Protein AF-A0A2X0U140-F1 (afdb_monomer_lite)

Secondary structure (DSSP, 8-state):
-----PPEEEEEEEEESSSPPSBTTB-S-EEEEEES-HHHHHHHHHHHHHHHT---TT-EEEEEEEEEPPPPPPP--S---THHHHHHHHHHHHHHH---PPPP-

Radius of gyration: 27.46 Å; chains: 1; bounding box: 58×46×63 Å

Organism: NCBI:txid1660

Sequence (105 aa):
MNHDSQPERLQYWAVTFDGRPPGAGGQLNTAGWPSDDRDYAIAQAVDKAMRHGIDMSRMRVFQRLEITVKSEWVEDDTTIDDQELIDDIIKDIRNIDGYTFPDKP

Foldseek 3Di:
DPPPPAWDKDKAKWKAQQLDDDDDVDPDRTAPPGDPDQVSSVVRNVVVCVVPVRDNPNIDMDMDIDTHDDDDDDDDPPDPPCVVVVVVVVVVVCVPPVDDPDDDD

pLDDT: mean 76.29, std 14.26, range [38.91, 93.38]

Structure (mmCIF, N/CA/C/O backbone):
data_AF-A0A2X0U140-F1
#
_entry.id   AF-A0A2X0U140-F1
#
loop_
_atom_site.group_PDB
_atom_site.id
_atom_site.type_symbol
_atom_site.label_atom_id
_atom_site.label_alt_id
_atom_site.label_comp_id
_atom_site.label_asym_id
_atom_site.label_entity_id
_atom_site.label_seq_id
_atom_site.pdbx_PDB_ins_code
_atom_site.Cartn_x
_atom_site.Cartn_y
_atom_site.Cartn_z
_atom_site.occupancy
_atom_site.B_iso_or_equiv
_atom_site.auth_seq_id
_atom_site.auth_comp_id
_atom_site.auth_asym_id
_atom_site.auth_atom_id
_atom_site.pdbx_PDB_model_num
ATOM 1 N N . MET A 1 1 ? 25.661 -17.052 -17.663 1.00 40.31 1 MET A N 1
ATOM 2 C CA . MET A 1 1 ? 24.707 -15.935 -17.519 1.00 40.31 1 MET A CA 1
ATOM 3 C C . MET A 1 1 ? 23.915 -16.180 -16.249 1.00 40.31 1 MET A C 1
ATOM 5 O O . MET A 1 1 ? 23.343 -17.254 -16.123 1.00 40.31 1 MET A O 1
ATOM 9 N N . ASN A 1 2 ? 23.976 -15.262 -15.280 1.00 38.91 2 ASN A N 1
ATOM 10 C CA . ASN A 1 2 ? 23.165 -15.349 -14.062 1.00 38.91 2 ASN A CA 1
ATOM 11 C C . ASN A 1 2 ? 21.764 -14.826 -14.390 1.00 38.91 2 ASN A C 1
ATOM 13 O O . ASN A 1 2 ? 21.562 -13.619 -14.473 1.00 38.91 2 ASN A O 1
ATOM 17 N N . HIS A 1 3 ? 20.820 -15.740 -14.601 1.00 55.34 3 HIS A N 1
ATOM 18 C CA . HIS A 1 3 ? 19.410 -15.444 -14.865 1.00 55.34 3 HIS A CA 1
ATOM 19 C C . HIS A 1 3 ? 18.609 -15.311 -13.562 1.00 55.34 3 HIS A C 1
ATOM 21 O O . HIS A 1 3 ? 17.606 -15.989 -13.382 1.00 55.34 3 HIS A O 1
ATOM 27 N N . ASP A 1 4 ? 19.045 -14.450 -12.642 1.00 51.62 4 ASP A N 1
ATOM 28 C CA . ASP A 1 4 ? 18.414 -14.330 -11.317 1.00 51.62 4 ASP A CA 1
ATOM 29 C C . ASP A 1 4 ? 17.932 -12.909 -11.013 1.00 51.62 4 ASP A C 1
ATOM 31 O O . ASP A 1 4 ? 17.951 -12.452 -9.871 1.00 51.62 4 ASP A O 1
ATOM 35 N N . SER A 1 5 ? 17.447 -12.191 -12.026 1.00 59.62 5 SER A N 1
ATOM 36 C CA . SER A 1 5 ? 16.637 -11.002 -11.755 1.00 59.62 5 SER A CA 1
ATOM 37 C C . SER A 1 5 ? 15.231 -11.467 -11.387 1.00 59.62 5 SER A C 1
ATOM 39 O O . SER A 1 5 ? 14.328 -11.506 -12.221 1.00 59.62 5 SER A O 1
ATOM 41 N N . GLN A 1 6 ? 15.051 -11.889 -10.132 1.00 63.88 6 GLN A N 1
ATOM 42 C CA . GLN A 1 6 ? 13.710 -12.072 -9.587 1.00 63.88 6 GLN A CA 1
ATOM 43 C C . GLN A 1 6 ? 12.933 -10.763 -9.785 1.00 63.88 6 GLN A C 1
ATOM 45 O O . GLN A 1 6 ? 13.509 -9.686 -9.603 1.00 63.88 6 GLN A O 1
ATOM 50 N N . PRO A 1 7 ? 11.650 -10.829 -10.182 1.00 76.25 7 PRO A N 1
ATOM 51 C CA . PRO A 1 7 ? 10.858 -9.627 -10.376 1.00 76.25 7 PRO A CA 1
ATOM 52 C C . PRO A 1 7 ? 10.869 -8.803 -9.091 1.00 76.25 7 PRO A C 1
ATOM 54 O O . PRO A 1 7 ? 10.773 -9.359 -7.993 1.00 76.25 7 PRO A O 1
ATOM 57 N N . GLU A 1 8 ? 10.984 -7.486 -9.234 1.00 81.50 8 GLU A N 1
ATOM 58 C CA . GLU A 1 8 ? 10.910 -6.579 -8.097 1.00 81.50 8 GLU A CA 1
ATOM 59 C C . GLU A 1 8 ? 9.523 -6.739 -7.470 1.00 81.50 8 GLU A C 1
ATOM 61 O O . GLU A 1 8 ? 8.499 -6.542 -8.130 1.00 81.50 8 GLU A O 1
ATOM 66 N N . ARG A 1 9 ? 9.501 -7.185 -6.212 1.00 83.19 9 ARG A N 1
ATOM 67 C CA . ARG A 1 9 ? 8.284 -7.441 -5.444 1.00 83.19 9 ARG A CA 1
ATOM 68 C C . ARG A 1 9 ? 8.224 -6.457 -4.301 1.00 83.19 9 ARG A C 1
ATOM 70 O O . ARG A 1 9 ? 9.041 -6.515 -3.386 1.00 83.19 9 ARG A O 1
ATOM 77 N N . LEU A 1 10 ? 7.222 -5.599 -4.340 1.00 84.62 10 LEU A N 1
ATOM 78 C CA . LEU A 1 10 ? 6.916 -4.693 -3.255 1.00 84.62 10 LEU A CA 1
ATOM 79 C C . LEU A 1 10 ? 5.592 -5.114 -2.629 1.00 84.62 10 LEU A C 1
ATOM 81 O O . LEU A 1 10 ? 4.602 -5.366 -3.316 1.00 84.62 10 LEU A O 1
ATOM 85 N N . GLN A 1 11 ? 5.584 -5.224 -1.309 1.00 86.44 11 GLN A N 1
ATOM 86 C CA . GLN A 1 11 ? 4.413 -5.619 -0.549 1.00 86.44 11 GLN A CA 1
ATOM 87 C C . GLN A 1 11 ? 4.161 -4.583 0.529 1.00 86.44 11 GLN A C 1
ATOM 89 O O . GLN A 1 11 ? 5.066 -4.232 1.281 1.00 86.44 11 GLN A O 1
ATOM 94 N N . TYR A 1 12 ? 2.916 -4.131 0.620 1.00 88.88 12 TYR A N 1
ATOM 95 C CA . TYR A 1 12 ? 2.532 -3.141 1.612 1.00 88.88 12 TYR A CA 1
ATOM 96 C C . TYR A 1 12 ? 1.137 -3.394 2.163 1.00 88.88 12 TYR A C 1
ATOM 98 O O . TYR A 1 12 ? 0.266 -3.976 1.509 1.00 88.88 12 TYR A O 1
ATOM 106 N N . TRP A 1 13 ? 0.933 -2.902 3.373 1.00 88.62 13 TRP A N 1
ATOM 107 C CA . TRP A 1 13 ? -0.286 -2.990 4.145 1.00 88.62 13 TRP A CA 1
ATOM 108 C C . TRP A 1 13 ? -0.874 -1.600 4.355 1.00 88.62 13 TRP A C 1
ATOM 110 O O . TRP A 1 13 ? -0.157 -0.624 4.570 1.00 88.62 13 TRP A O 1
ATOM 120 N N . ALA A 1 14 ? -2.198 -1.516 4.292 1.00 88.81 14 ALA A N 1
ATOM 121 C CA . ALA A 1 14 ? -2.973 -0.323 4.605 1.00 88.81 14 ALA A CA 1
ATOM 122 C C . ALA A 1 14 ? -4.084 -0.686 5.583 1.00 88.81 14 ALA A C 1
ATOM 124 O O . ALA A 1 14 ? -4.676 -1.761 5.470 1.00 88.81 14 ALA A O 1
ATOM 125 N N . VAL A 1 15 ? -4.449 0.232 6.473 1.00 89.62 15 VAL A N 1
ATOM 126 C CA . VAL A 1 15 ? -5.656 0.088 7.292 1.00 89.62 15 VAL A CA 1
ATOM 127 C C . VAL A 1 15 ? -6.598 1.242 7.015 1.00 89.62 15 VAL A C 1
ATOM 129 O O . VAL A 1 15 ? -6.184 2.398 7.054 1.00 89.62 15 VAL A O 1
ATOM 132 N N . THR A 1 16 ? -7.864 0.933 6.748 1.00 89.00 16 THR A N 1
ATOM 133 C CA . THR A 1 16 ? -8.913 1.925 6.485 1.00 89.00 16 THR A CA 1
ATOM 134 C C . THR A 1 16 ? -10.009 1.855 7.525 1.00 89.00 16 THR A C 1
ATOM 136 O O . THR A 1 16 ? -10.359 0.755 7.955 1.00 89.00 16 THR A O 1
ATOM 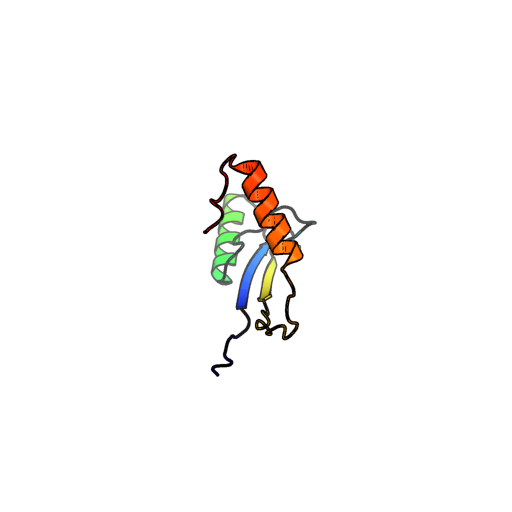139 N N . PHE A 1 17 ? -10.617 2.992 7.851 1.00 88.31 17 PHE A N 1
ATOM 140 C CA . PHE A 1 17 ? -11.694 3.066 8.847 1.00 88.31 17 PHE A CA 1
ATOM 141 C C . PHE A 1 17 ? -13.110 2.972 8.261 1.00 88.31 17 PHE A C 1
ATOM 143 O O . PHE A 1 17 ? -14.052 2.676 8.985 1.00 88.31 17 PHE A O 1
ATOM 150 N N . ASP A 1 18 ? -13.288 3.182 6.955 1.00 86.12 18 ASP A N 1
ATOM 151 C CA . ASP A 1 18 ? -14.596 3.129 6.276 1.00 86.12 18 ASP A CA 1
ATOM 152 C C . ASP A 1 18 ? -14.943 1.735 5.711 1.00 86.12 18 ASP A C 1
ATOM 154 O O . ASP A 1 18 ? -16.065 1.484 5.243 1.00 86.12 18 ASP A O 1
ATOM 158 N N . GLY A 1 19 ? -13.983 0.813 5.792 1.00 82.88 19 GLY A N 1
ATOM 159 C CA . GLY A 1 19 ? -14.062 -0.549 5.287 1.00 82.88 19 GLY A CA 1
ATOM 160 C C . GLY A 1 19 ? -13.887 -0.671 3.774 1.00 82.88 19 GLY A C 1
ATOM 161 O O . GLY A 1 19 ? -14.179 -1.736 3.229 1.00 82.88 19 GLY A O 1
ATOM 162 N N . ARG A 1 20 ? -13.449 0.393 3.090 1.00 84.31 20 ARG A N 1
ATOM 163 C CA . ARG A 1 20 ? -13.214 0.406 1.641 1.00 84.31 20 ARG A CA 1
ATOM 164 C C . ARG A 1 20 ? -11.716 0.317 1.341 1.00 84.31 20 ARG A C 1
ATOM 166 O O . ARG A 1 20 ? -10.923 0.847 2.107 1.00 84.31 20 ARG A O 1
ATOM 173 N N . PRO A 1 21 ? -11.305 -0.328 0.235 1.00 82.38 21 PRO A N 1
ATOM 174 C CA . PRO A 1 21 ? -9.899 -0.367 -0.149 1.00 82.38 21 PRO A CA 1
ATOM 175 C C . PRO A 1 21 ? -9.348 1.045 -0.440 1.00 82.38 21 PRO A C 1
ATOM 177 O O . PRO A 1 21 ? -10.095 1.900 -0.927 1.00 82.38 21 PRO A O 1
ATOM 180 N N . PRO A 1 22 ? -8.044 1.289 -0.207 1.00 78.94 22 PRO A N 1
ATOM 181 C CA . PRO A 1 22 ? -7.378 2.540 -0.584 1.00 78.94 22 PRO A CA 1
ATOM 182 C C . PRO A 1 22 ? -7.497 2.826 -2.094 1.00 78.94 22 PRO A C 1
ATOM 184 O O . PRO A 1 22 ? -7.214 1.938 -2.897 1.00 78.94 22 PRO A O 1
ATOM 187 N N . GLY A 1 23 ? -7.868 4.047 -2.513 1.00 71.69 23 GLY A N 1
ATOM 188 C CA . GLY A 1 23 ? -7.898 4.416 -3.941 1.00 71.69 23 GLY A CA 1
ATOM 189 C C . GLY A 1 23 ? -8.904 5.504 -4.337 1.00 71.69 23 GLY A C 1
ATOM 190 O O . GLY A 1 23 ? -9.499 6.159 -3.486 1.00 71.69 23 GLY A O 1
ATOM 191 N N . ALA A 1 24 ? -9.099 5.686 -5.654 1.00 52.47 24 ALA A N 1
ATOM 192 C CA . ALA A 1 24 ? -9.731 6.851 -6.306 1.00 52.47 24 ALA A CA 1
ATOM 193 C C . ALA A 1 24 ? -11.211 7.154 -5.951 1.00 52.47 24 ALA A C 1
ATOM 195 O O . ALA A 1 24 ? -11.782 8.102 -6.480 1.00 52.47 24 ALA A O 1
ATOM 196 N N . GLY A 1 25 ? -11.830 6.400 -5.038 1.00 55.47 25 GLY A N 1
ATOM 197 C CA . GLY A 1 25 ? -13.169 6.667 -4.489 1.00 55.47 25 GLY A CA 1
ATOM 198 C C . GLY A 1 25 ? -13.216 6.801 -2.960 1.00 55.47 25 GLY A C 1
ATOM 199 O O . GLY A 1 25 ? -14.304 6.889 -2.391 1.00 55.47 25 GLY A O 1
ATOM 200 N N . GLY A 1 26 ? -12.062 6.783 -2.287 1.00 47.88 26 GLY A N 1
ATOM 201 C CA . GLY A 1 26 ? -11.929 6.862 -0.835 1.00 47.88 26 GLY A CA 1
ATOM 202 C C . GLY A 1 26 ? -10.750 7.753 -0.474 1.00 47.88 26 GLY A C 1
ATOM 203 O O . GLY A 1 26 ? -9.621 7.285 -0.342 1.00 47.88 26 GLY A O 1
ATOM 204 N N . GLN A 1 27 ? -11.019 9.053 -0.350 1.00 49.69 27 GLN A N 1
ATOM 205 C CA . GLN A 1 27 ? -10.077 10.040 0.171 1.00 49.69 27 GLN A CA 1
ATOM 206 C C . GLN A 1 27 ? -9.476 9.539 1.492 1.00 49.69 27 GLN A C 1
ATOM 208 O O . GLN A 1 27 ? -10.190 9.429 2.479 1.00 49.69 27 GLN A O 1
ATOM 213 N N . LEU A 1 28 ? -8.172 9.245 1.489 1.00 53.25 28 LEU A N 1
ATOM 214 C CA . LEU A 1 28 ? -7.225 9.393 2.608 1.00 53.25 28 LEU A CA 1
ATOM 215 C C . LEU A 1 28 ? -7.637 8.856 4.000 1.00 53.25 28 LEU A C 1
ATOM 217 O O . LEU A 1 28 ? -7.021 9.215 5.002 1.00 53.25 28 LEU A O 1
ATOM 221 N N . ASN A 1 29 ? -8.597 7.934 4.090 1.00 59.66 29 ASN A N 1
ATOM 222 C CA . ASN A 1 29 ? -8.959 7.243 5.333 1.00 59.66 29 ASN A CA 1
ATOM 223 C C . ASN A 1 29 ? -7.997 6.097 5.667 1.00 59.66 29 ASN A C 1
ATOM 225 O O . ASN A 1 29 ? -8.358 5.176 6.393 1.00 59.66 29 ASN A O 1
ATOM 229 N N . THR A 1 30 ? -6.775 6.144 5.141 1.00 63.97 30 THR A N 1
ATOM 230 C CA . THR A 1 30 ? -5.718 5.170 5.394 1.00 63.97 30 THR A CA 1
ATOM 231 C C . THR A 1 30 ? -4.801 5.632 6.521 1.00 63.97 30 THR A C 1
ATOM 233 O O . THR A 1 30 ? -4.373 6.789 6.562 1.00 63.97 30 THR A O 1
ATOM 236 N N . ALA A 1 31 ? -4.463 4.723 7.428 1.00 63.47 31 ALA A N 1
ATOM 237 C CA . ALA A 1 31 ? -3.370 4.868 8.384 1.00 63.47 31 ALA A CA 1
ATOM 238 C C . ALA A 1 31 ? -2.334 3.761 8.148 1.00 63.47 31 ALA A C 1
ATOM 240 O O . ALA A 1 31 ? -2.684 2.692 7.642 1.00 63.47 31 ALA A O 1
ATOM 241 N N . GLY A 1 32 ? -1.067 4.040 8.469 1.00 61.47 32 GLY A N 1
ATOM 242 C CA . GLY A 1 32 ? 0.024 3.084 8.274 1.00 61.47 32 GLY A CA 1
ATOM 243 C C . GLY A 1 32 ? 0.357 2.779 6.810 1.00 61.47 32 GLY A C 1
ATOM 244 O O . GLY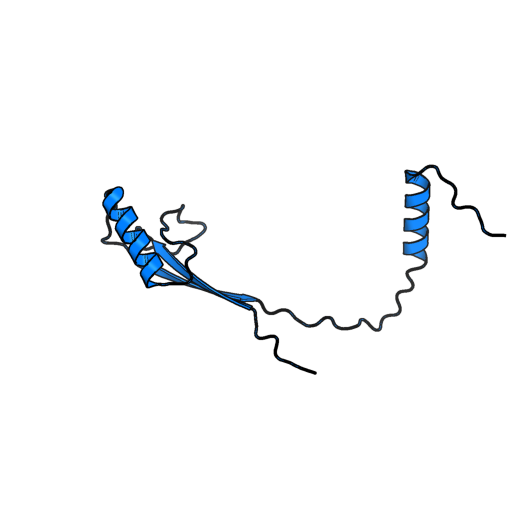 A 1 32 ? 0.990 1.768 6.547 1.00 61.47 32 GLY A O 1
ATOM 245 N N . TRP A 1 33 ? -0.075 3.614 5.855 1.00 68.50 33 TRP A N 1
ATOM 246 C CA . TRP A 1 33 ? 0.238 3.441 4.433 1.00 68.50 33 TRP A CA 1
ATOM 247 C C . TRP A 1 33 ? 1.398 4.348 3.984 1.00 68.50 33 TRP A C 1
ATOM 249 O O . TRP A 1 33 ? 1.328 5.552 4.248 1.00 68.50 33 TRP A O 1
ATOM 259 N N . PRO A 1 34 ? 2.372 3.835 3.207 1.00 71.56 34 PRO A N 1
ATOM 260 C CA . PRO A 1 34 ? 2.667 2.417 2.975 1.00 71.56 34 PRO A CA 1
ATOM 261 C C . PRO A 1 34 ? 3.470 1.821 4.147 1.00 71.56 34 PRO A C 1
ATOM 263 O O . PRO A 1 34 ? 4.394 2.463 4.643 1.00 71.56 34 PRO A O 1
ATOM 266 N N . SER A 1 35 ? 3.156 0.593 4.568 1.00 80.62 35 SER A N 1
ATOM 267 C CA . SER A 1 35 ? 3.973 -0.160 5.532 1.00 80.62 35 SER A CA 1
ATOM 268 C C . SER A 1 35 ? 4.230 -1.575 5.033 1.00 80.62 35 SER A C 1
ATOM 270 O O . SER A 1 35 ? 3.317 -2.246 4.565 1.00 80.62 35 SER A O 1
ATOM 272 N N . ASP A 1 36 ? 5.472 -2.024 5.130 1.00 88.06 36 ASP A N 1
ATOM 273 C CA . ASP A 1 36 ? 5.925 -3.386 4.840 1.00 88.06 36 ASP A CA 1
ATOM 274 C C . ASP A 1 36 ? 5.544 -4.396 5.942 1.00 88.06 36 ASP A C 1
ATOM 276 O O . ASP A 1 36 ? 5.428 -5.594 5.675 1.00 88.06 36 ASP A O 1
ATOM 280 N N . ASP A 1 37 ? 5.250 -3.914 7.151 1.00 90.00 37 ASP A N 1
ATOM 281 C CA . ASP A 1 37 ? 4.825 -4.702 8.308 1.00 90.00 37 ASP A CA 1
ATOM 282 C C . ASP A 1 37 ? 3.319 -4.537 8.595 1.00 90.00 37 ASP A C 1
ATOM 284 O O . ASP A 1 37 ? 2.788 -3.447 8.835 1.00 90.00 37 ASP A O 1
ATOM 288 N N . ARG A 1 38 ? 2.609 -5.668 8.610 1.00 91.50 38 ARG A N 1
ATOM 289 C CA . ARG A 1 38 ? 1.167 -5.722 8.869 1.00 91.50 38 ARG A CA 1
ATOM 290 C C . ARG A 1 38 ? 0.795 -5.212 10.261 1.00 91.50 38 ARG A C 1
ATOM 292 O O . ARG A 1 38 ? -0.185 -4.478 10.402 1.00 91.50 38 ARG A O 1
ATOM 299 N N . ASP A 1 39 ? 1.507 -5.653 11.287 1.00 93.38 39 ASP A N 1
ATOM 300 C CA . ASP A 1 39 ? 1.152 -5.378 12.677 1.00 93.38 39 ASP A CA 1
ATOM 301 C C . ASP A 1 39 ? 1.500 -3.935 13.035 1.00 93.38 39 ASP A C 1
ATOM 303 O O . ASP A 1 39 ? 0.738 -3.266 13.740 1.00 93.38 39 ASP A O 1
ATOM 307 N N . TYR A 1 40 ? 2.574 -3.407 12.445 1.00 90.50 40 TYR A N 1
ATOM 308 C CA . TYR A 1 40 ? 2.900 -1.989 12.522 1.00 90.50 40 TYR A CA 1
ATOM 309 C C . TYR A 1 40 ? 1.816 -1.102 11.887 1.00 90.50 40 TYR A C 1
ATOM 311 O O . TYR A 1 40 ? 1.382 -0.121 12.503 1.00 90.50 40 TYR A O 1
ATOM 319 N N . ALA A 1 41 ? 1.310 -1.467 10.702 1.00 89.50 41 ALA A N 1
ATOM 320 C CA . ALA A 1 41 ? 0.215 -0.744 10.052 1.00 89.50 41 ALA A CA 1
ATOM 321 C C . ALA A 1 41 ? -1.056 -0.711 10.923 1.00 89.50 41 ALA A C 1
ATOM 323 O O . ALA A 1 41 ? -1.722 0.323 11.028 1.00 89.50 41 ALA A O 1
ATOM 324 N N . ILE A 1 42 ? -1.371 -1.825 11.595 1.00 92.31 42 ILE A N 1
ATOM 325 C CA . ILE A 1 42 ? -2.494 -1.923 12.539 1.00 92.31 42 ILE A CA 1
ATOM 326 C C . ILE A 1 42 ? -2.255 -1.047 13.769 1.00 92.31 42 ILE A C 1
ATOM 328 O O . ILE A 1 42 ? -3.149 -0.292 14.150 1.00 92.31 42 ILE A O 1
ATOM 332 N N . ALA A 1 43 ? -1.066 -1.104 14.373 1.00 92.94 43 ALA A N 1
ATOM 333 C CA . ALA A 1 43 ? -0.740 -0.315 15.557 1.00 92.94 43 ALA A CA 1
ATOM 334 C C . ALA A 1 43 ? -0.871 1.193 15.291 1.00 92.94 43 ALA A C 1
ATOM 336 O O . ALA A 1 43 ? -1.513 1.901 16.070 1.00 92.94 43 ALA A O 1
ATOM 337 N N . GLN A 1 44 ? -0.353 1.676 14.155 1.00 91.06 44 GLN A N 1
ATOM 338 C CA . GLN A 1 44 ? -0.526 3.073 13.750 1.00 91.06 44 GLN A CA 1
ATOM 339 C C . GLN A 1 44 ? -1.998 3.448 13.537 1.00 91.06 44 GLN A C 1
ATOM 341 O O . GLN A 1 44 ? -2.421 4.549 13.892 1.00 91.06 44 GLN A O 1
ATOM 346 N N . ALA A 1 45 ? -2.789 2.551 12.945 1.00 90.44 45 ALA A N 1
ATOM 347 C CA . ALA 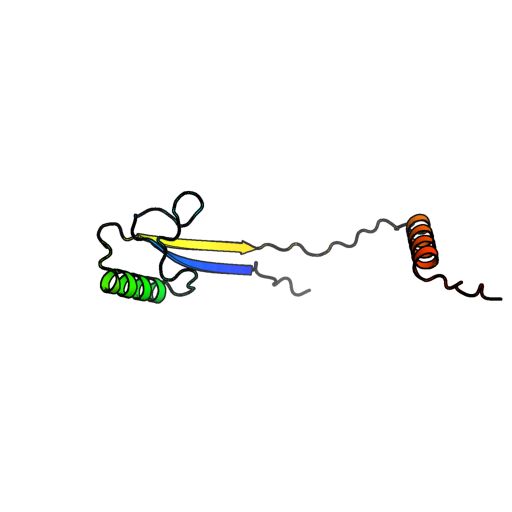A 1 45 ? -4.203 2.802 12.704 1.00 90.44 45 ALA A CA 1
ATOM 348 C C . ALA A 1 45 ? -5.007 2.897 14.001 1.00 90.44 45 ALA A C 1
ATOM 350 O O . ALA A 1 45 ? -5.835 3.797 14.140 1.00 90.44 45 ALA A O 1
ATOM 351 N N . VAL A 1 46 ? -4.726 2.018 14.962 1.00 92.25 46 VAL A N 1
ATOM 352 C CA . VAL A 1 46 ? -5.357 2.037 16.284 1.00 92.25 46 VAL A CA 1
ATOM 353 C C . VAL A 1 46 ? -4.978 3.305 17.051 1.00 92.25 46 VAL A C 1
ATOM 355 O O . VAL A 1 46 ? -5.868 3.985 17.557 1.00 92.25 46 VAL A O 1
ATOM 358 N N . ASP A 1 47 ? -3.693 3.678 17.083 1.00 91.75 47 ASP A N 1
ATOM 359 C CA . ASP A 1 47 ? -3.238 4.919 17.730 1.00 91.75 47 ASP A CA 1
ATOM 360 C C . ASP A 1 47 ? -3.923 6.154 17.118 1.00 91.75 47 ASP A C 1
ATOM 362 O O . ASP A 1 47 ? -4.482 6.983 17.841 1.00 91.75 47 ASP A O 1
ATOM 366 N N . LYS A 1 48 ? -3.987 6.237 15.782 1.00 89.81 48 LYS A N 1
ATOM 367 C CA . LYS A 1 48 ? -4.700 7.314 15.083 1.00 89.81 48 LYS A CA 1
ATOM 368 C C . LYS A 1 48 ? -6.189 7.325 15.432 1.00 89.81 48 LYS A C 1
ATOM 370 O O . LYS A 1 48 ? -6.738 8.388 15.717 1.00 89.81 48 LYS A O 1
ATOM 375 N N . ALA A 1 49 ? -6.849 6.168 15.431 1.00 90.56 49 ALA A N 1
ATOM 376 C CA . ALA A 1 49 ? -8.270 6.087 15.745 1.00 90.56 49 ALA A CA 1
ATOM 377 C C . ALA A 1 49 ? -8.573 6.544 17.173 1.00 90.56 49 ALA A C 1
ATOM 379 O O . ALA A 1 49 ? -9.504 7.320 17.376 1.00 90.56 49 ALA A O 1
ATOM 380 N N . MET A 1 50 ? -7.746 6.144 18.140 1.00 92.44 50 MET A N 1
ATOM 381 C CA . MET A 1 50 ? -7.882 6.569 19.532 1.00 92.44 50 MET A CA 1
ATOM 382 C C . MET A 1 50 ? -7.671 8.077 19.696 1.00 92.44 50 MET A C 1
ATOM 384 O O . MET A 1 50 ? -8.481 8.736 20.345 1.00 92.44 50 MET A O 1
ATOM 388 N N . ARG A 1 51 ? -6.632 8.650 19.071 1.00 91.00 51 ARG A N 1
ATOM 389 C CA . ARG A 1 51 ? -6.337 10.095 19.159 1.00 91.00 51 ARG A CA 1
ATOM 390 C C . ARG A 1 51 ? -7.412 10.975 18.532 1.00 91.00 51 ARG A C 1
ATOM 392 O O . ARG A 1 51 ? -7.605 12.103 18.975 1.00 91.00 51 ARG A O 1
ATOM 399 N N . HIS A 1 52 ? -8.088 10.476 17.502 1.00 88.94 52 HIS A N 1
ATOM 400 C CA . HIS A 1 52 ? -9.062 11.246 16.727 1.00 88.94 52 HIS A CA 1
ATOM 401 C C . HIS A 1 52 ? -10.519 10.827 16.968 1.00 88.94 52 HIS A C 1
ATOM 403 O O . HIS A 1 52 ? -11.410 11.373 16.322 1.00 88.94 52 HIS A O 1
ATOM 409 N N . GLY A 1 53 ? -10.776 9.878 17.875 1.00 90.12 53 GLY A N 1
ATOM 410 C CA . GLY A 1 53 ? -12.124 9.370 18.146 1.00 90.12 53 GLY A CA 1
ATOM 411 C C . GLY A 1 53 ? -12.787 8.725 16.923 1.00 90.12 53 GLY A C 1
ATOM 412 O O . GLY A 1 53 ? -13.995 8.851 16.740 1.00 90.12 53 GLY A O 1
ATOM 413 N N . ILE A 1 54 ? -12.001 8.083 16.054 1.00 88.38 54 ILE A N 1
ATOM 414 C CA . ILE A 1 54 ? -12.507 7.448 14.833 1.00 88.38 54 ILE A CA 1
ATOM 415 C C . ILE A 1 54 ? -13.157 6.115 15.200 1.00 88.38 54 ILE A C 1
ATOM 417 O O . ILE A 1 54 ? -12.568 5.300 15.911 1.00 88.38 54 ILE A O 1
ATOM 421 N N . ASP A 1 55 ? -14.357 5.872 14.672 1.00 88.81 55 ASP A N 1
ATOM 422 C CA . ASP A 1 55 ? -15.023 4.582 14.819 1.00 88.81 55 ASP A CA 1
ATOM 423 C C . ASP A 1 55 ? -14.218 3.466 14.130 1.00 88.81 55 ASP A C 1
ATOM 425 O O . ASP A 1 55 ? -13.994 3.473 12.918 1.00 88.81 55 ASP A O 1
ATOM 429 N N . MET A 1 56 ? -13.801 2.481 14.923 1.00 90.19 56 MET A N 1
ATOM 430 C CA . MET A 1 56 ? -13.047 1.317 14.461 1.00 90.19 56 MET A CA 1
ATOM 431 C C . MET A 1 56 ? -13.946 0.140 14.053 1.00 90.19 56 MET A C 1
ATOM 433 O O . MET A 1 56 ? -13.431 -0.872 13.580 1.00 90.19 56 MET A O 1
ATOM 437 N N . SER A 1 57 ? -15.275 0.237 14.190 1.00 91.94 57 SER A N 1
ATOM 438 C CA . SER A 1 57 ? -16.216 -0.857 13.882 1.00 91.94 57 SER A CA 1
ATOM 439 C C . SER A 1 57 ? -16.103 -1.361 12.437 1.00 91.94 57 SER A C 1
ATOM 441 O O . SER A 1 57 ? -16.305 -2.543 12.140 1.00 91.94 57 SER A O 1
ATOM 443 N N . ARG A 1 58 ? -15.723 -0.459 11.530 1.00 87.31 58 ARG A N 1
ATOM 444 C CA . ARG A 1 58 ? -15.554 -0.710 10.097 1.00 87.31 58 ARG A CA 1
ATOM 445 C C . ARG A 1 58 ? -14.091 -0.784 9.674 1.00 87.31 58 ARG A C 1
ATOM 447 O O . ARG A 1 58 ? -13.811 -0.814 8.477 1.00 87.31 58 ARG A O 1
ATOM 454 N N . MET A 1 59 ? -13.168 -0.874 10.631 1.00 90.06 59 MET A N 1
ATOM 455 C CA . MET A 1 59 ? -11.746 -0.989 10.342 1.00 90.06 59 MET A CA 1
ATOM 456 C C . MET A 1 59 ? -11.460 -2.255 9.520 1.00 90.06 59 MET A C 1
ATOM 458 O O . MET A 1 59 ? -11.958 -3.352 9.813 1.00 90.06 59 MET A O 1
ATOM 462 N N . ARG A 1 60 ? -10.677 -2.100 8.452 1.00 91.06 60 ARG A N 1
ATOM 463 C CA . ARG A 1 60 ? -10.267 -3.181 7.545 1.00 91.06 60 ARG A CA 1
ATOM 464 C C . ARG A 1 60 ? -8.802 -3.021 7.168 1.00 91.06 60 ARG A C 1
ATOM 466 O O . ARG A 1 60 ? -8.332 -1.904 6.981 1.00 91.06 60 ARG A O 1
ATOM 473 N N . VAL A 1 61 ? -8.111 -4.151 7.055 1.00 91.50 61 VAL A N 1
ATOM 474 C CA . VAL A 1 61 ? -6.701 -4.235 6.660 1.00 91.50 61 VAL A CA 1
ATOM 475 C C . VAL A 1 61 ? -6.637 -4.720 5.215 1.00 91.50 61 VAL A C 1
ATOM 477 O O . VAL A 1 61 ? -7.292 -5.702 4.869 1.00 91.50 61 VAL A O 1
ATOM 480 N N . PHE A 1 62 ? -5.846 -4.046 4.390 1.00 90.06 62 PHE A N 1
ATOM 481 C CA . PHE A 1 62 ? -5.642 -4.350 2.979 1.00 90.06 62 PHE A CA 1
ATOM 482 C C . PHE A 1 62 ? -4.170 -4.627 2.710 1.00 90.06 62 PHE A C 1
ATOM 484 O O . PHE A 1 62 ? -3.300 -3.966 3.270 1.00 90.06 62 PHE A O 1
ATOM 491 N N . GLN A 1 63 ? -3.914 -5.582 1.824 1.00 90.75 63 GLN A N 1
ATOM 492 C CA . GLN A 1 63 ? -2.591 -5.893 1.300 1.00 90.75 63 GLN A CA 1
ATOM 493 C C . GLN A 1 63 ? -2.541 -5.458 -0.163 1.00 90.75 63 GLN A C 1
ATOM 495 O O . GLN A 1 63 ? -3.470 -5.739 -0.922 1.00 90.75 63 GLN A O 1
ATOM 500 N N . ARG A 1 64 ? -1.454 -4.810 -0.572 1.00 87.00 64 ARG A N 1
ATOM 501 C CA . ARG A 1 64 ? -1.133 -4.567 -1.978 1.00 87.00 64 ARG A CA 1
ATOM 502 C C . ARG A 1 64 ? 0.204 -5.228 -2.284 1.00 87.00 64 ARG A C 1
ATOM 504 O O . ARG A 1 64 ? 1.178 -5.021 -1.566 1.00 87.00 64 ARG A O 1
ATOM 511 N N . LEU A 1 65 ? 0.204 -6.038 -3.337 1.00 88.31 65 LEU A N 1
ATOM 512 C CA . LEU A 1 65 ? 1.384 -6.664 -3.913 1.00 88.31 65 LEU A CA 1
ATOM 513 C C . LEU A 1 65 ? 1.622 -6.024 -5.280 1.00 88.31 65 LEU A C 1
ATOM 515 O O . LEU A 1 65 ? 0.767 -6.113 -6.160 1.00 88.31 65 LEU A O 1
ATOM 519 N N . GLU A 1 66 ? 2.766 -5.374 -5.439 1.00 86.44 66 GLU A N 1
ATOM 520 C CA . GLU A 1 66 ? 3.254 -4.848 -6.708 1.00 86.44 66 GLU A CA 1
ATOM 521 C C . GLU A 1 66 ? 4.392 -5.725 -7.211 1.00 86.44 66 GLU A C 1
ATOM 523 O O . GLU A 1 66 ? 5.332 -6.033 -6.478 1.00 86.44 66 GLU A O 1
ATOM 528 N N . ILE A 1 67 ? 4.279 -6.151 -8.467 1.00 86.25 67 ILE A N 1
ATOM 529 C CA . ILE A 1 67 ? 5.276 -6.976 -9.142 1.00 86.25 67 ILE A CA 1
ATOM 530 C C . ILE A 1 67 ? 5.683 -6.239 -10.409 1.00 86.25 67 ILE A C 1
ATOM 532 O O . ILE A 1 67 ? 4.873 -6.098 -11.326 1.00 86.25 67 ILE A O 1
ATOM 536 N N . THR A 1 68 ? 6.936 -5.802 -10.468 1.00 84.38 68 THR A N 1
ATOM 537 C CA . THR A 1 68 ? 7.508 -5.186 -11.665 1.00 84.38 68 THR A CA 1
ATOM 538 C C . THR A 1 68 ? 8.382 -6.208 -12.377 1.00 84.38 68 THR A C 1
ATOM 540 O O . THR A 1 68 ? 9.392 -6.673 -11.846 1.00 84.38 68 THR A O 1
ATOM 543 N N . VAL A 1 69 ? 7.985 -6.556 -13.601 1.00 82.31 69 VAL A N 1
ATOM 544 C CA . VAL A 1 69 ? 8.759 -7.417 -14.499 1.00 82.31 69 VAL A CA 1
ATOM 545 C C . VAL A 1 69 ? 9.471 -6.517 -15.499 1.00 82.31 69 VAL A C 1
ATOM 547 O O . VAL A 1 69 ? 8.821 -5.821 -16.276 1.00 82.31 69 VAL A O 1
ATOM 550 N N . LYS A 1 70 ? 10.802 -6.513 -15.464 1.00 76.81 70 LYS A N 1
ATOM 551 C CA . LYS A 1 70 ? 11.628 -5.846 -16.474 1.00 76.81 70 LYS A CA 1
ATOM 552 C C . LYS A 1 70 ? 12.123 -6.913 -17.441 1.00 76.81 70 LYS A C 1
ATOM 554 O O . LYS A 1 70 ? 12.648 -7.932 -16.997 1.00 76.81 70 LYS A O 1
ATOM 559 N N . SER A 1 71 ? 11.913 -6.705 -18.736 1.00 72.88 71 SER A N 1
ATOM 560 C CA . SER A 1 71 ? 12.559 -7.513 -19.767 1.00 72.88 71 SER A CA 1
ATOM 561 C C . SER A 1 71 ? 14.022 -7.100 -19.908 1.00 72.88 71 SER A C 1
ATOM 563 O O . SER A 1 71 ? 14.400 -5.984 -19.546 1.00 72.88 71 SER A O 1
ATOM 565 N N . GLU A 1 72 ? 14.843 -8.000 -20.439 1.00 73.62 72 GLU A N 1
ATOM 566 C CA . GLU A 1 72 ? 16.203 -7.656 -20.843 1.00 73.62 72 GLU A CA 1
ATOM 567 C C . GLU A 1 72 ? 16.173 -6.729 -22.066 1.00 73.62 72 GLU A C 1
ATOM 569 O O . GLU A 1 72 ? 15.207 -6.716 -22.837 1.00 73.62 72 GLU A O 1
ATOM 574 N N . TRP A 1 73 ? 17.234 -5.941 -22.225 1.00 78.44 73 TRP A N 1
ATOM 575 C CA . TRP A 1 73 ? 17.491 -5.254 -23.483 1.00 78.44 73 TRP A CA 1
ATOM 576 C C . TRP A 1 73 ? 17.843 -6.308 -24.527 1.00 78.44 73 TRP A C 1
ATOM 578 O O . TRP A 1 73 ? 18.750 -7.110 -24.312 1.00 78.44 73 TRP A O 1
ATOM 588 N N . VAL A 1 74 ? 17.111 -6.315 -25.635 1.00 79.81 74 VAL A N 1
ATOM 589 C CA . VAL A 1 74 ? 17.454 -7.118 -26.808 1.00 79.81 74 VAL A CA 1
ATOM 590 C C . VAL A 1 74 ? 18.192 -6.191 -27.760 1.00 79.81 74 VAL A C 1
ATOM 592 O O . VAL A 1 74 ? 17.732 -5.073 -27.995 1.00 79.81 74 VAL A O 1
ATOM 595 N N . GLU A 1 75 ? 19.351 -6.632 -28.242 1.00 79.56 75 GLU A N 1
ATOM 596 C CA . GLU A 1 75 ? 20.059 -5.933 -29.311 1.00 79.56 75 GLU A CA 1
ATOM 597 C C . GLU A 1 75 ? 19.156 -5.912 -30.547 1.00 79.56 75 GLU A C 1
ATOM 599 O O . GLU A 1 75 ? 18.647 -6.949 -30.976 1.00 79.56 75 GLU A O 1
ATOM 604 N N . ASP A 1 76 ? 18.886 -4.716 -31.059 1.00 79.06 76 ASP A N 1
ATOM 605 C CA . ASP A 1 76 ? 18.254 -4.567 -32.359 1.00 79.06 76 ASP A CA 1
ATOM 606 C C . ASP A 1 76 ? 19.360 -4.683 -33.411 1.00 79.06 76 ASP A C 1
ATOM 608 O O . ASP A 1 76 ? 20.180 -3.778 -33.553 1.00 79.06 76 ASP A O 1
ATOM 612 N N . ASP A 1 77 ? 19.396 -5.812 -34.123 1.00 74.12 77 ASP A N 1
ATOM 613 C CA . ASP A 1 77 ? 20.368 -6.078 -35.194 1.00 74.12 77 ASP A CA 1
ATOM 614 C C . ASP A 1 77 ? 20.144 -5.183 -36.432 1.00 74.12 77 ASP A C 1
ATOM 616 O O . ASP A 1 77 ? 20.888 -5.262 -37.419 1.00 74.12 77 ASP A O 1
ATOM 620 N N . THR A 1 78 ? 19.106 -4.340 -36.424 1.00 78.06 78 THR A N 1
ATOM 621 C CA . THR A 1 78 ? 18.871 -3.360 -37.479 1.00 78.06 78 THR A CA 1
ATOM 622 C C . THR A 1 78 ? 20.017 -2.356 -37.490 1.00 78.06 78 THR A C 1
ATOM 624 O O . THR A 1 78 ? 20.233 -1.600 -36.545 1.00 78.06 78 THR A O 1
ATOM 627 N N . THR A 1 79 ? 20.766 -2.330 -38.592 1.00 68.38 79 THR A N 1
ATOM 628 C CA . THR A 1 79 ? 21.805 -1.323 -38.802 1.00 68.38 79 THR A CA 1
ATOM 629 C C . THR A 1 79 ? 21.123 0.032 -38.887 1.00 68.38 79 THR A C 1
ATOM 631 O O . THR A 1 79 ? 20.374 0.286 -39.832 1.00 68.38 79 THR A O 1
ATOM 634 N N . ILE A 1 80 ? 21.344 0.882 -37.890 1.00 67.81 80 ILE A N 1
ATOM 635 C CA . ILE A 1 80 ? 20.787 2.223 -37.925 1.00 67.81 80 ILE A CA 1
ATOM 636 C C . ILE A 1 80 ? 21.634 3.052 -38.897 1.00 67.81 80 ILE A C 1
ATOM 638 O O . ILE A 1 80 ? 22.794 3.358 -38.618 1.00 67.81 80 ILE A O 1
ATOM 642 N N . ASP A 1 81 ? 21.082 3.364 -40.070 1.00 67.50 81 ASP A N 1
ATOM 643 C CA . ASP A 1 81 ? 21.643 4.370 -40.978 1.00 67.50 81 ASP A CA 1
ATOM 644 C C . ASP A 1 81 ? 21.220 5.760 -40.481 1.00 67.50 81 ASP A C 1
ATOM 646 O O . ASP A 1 81 ? 20.367 6.433 -41.052 1.00 67.50 81 ASP A O 1
ATOM 650 N N . ASP A 1 82 ? 21.773 6.149 -39.331 1.00 68.94 82 ASP A N 1
ATOM 651 C CA . ASP A 1 82 ? 21.456 7.397 -38.627 1.00 68.94 82 ASP A CA 1
ATOM 652 C C . ASP A 1 82 ? 22.130 8.627 -39.252 1.00 68.94 82 ASP A C 1
ATOM 654 O O . ASP A 1 82 ? 22.156 9.693 -38.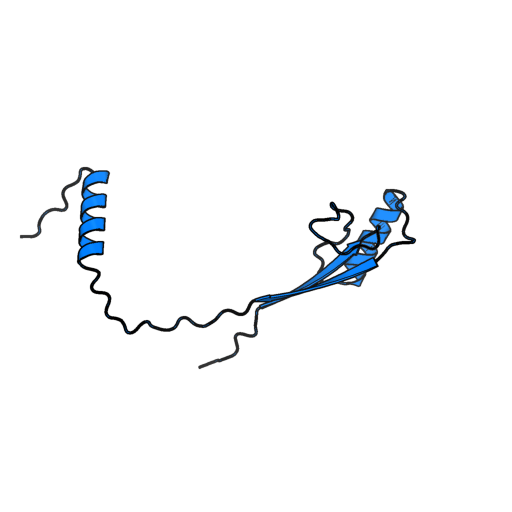639 1.00 68.94 82 ASP A O 1
ATOM 658 N N . GLN A 1 83 ? 22.702 8.519 -40.456 1.00 72.81 83 GLN A N 1
ATOM 659 C CA . GLN A 1 83 ? 23.467 9.613 -41.054 1.00 72.81 83 GLN A CA 1
ATOM 660 C C . GLN A 1 83 ? 22.616 10.883 -41.223 1.00 72.81 83 GLN A C 1
ATOM 662 O O . GLN A 1 83 ? 23.091 11.976 -40.925 1.00 72.81 83 GLN A O 1
ATOM 667 N N . GLU A 1 84 ? 21.343 10.740 -41.608 1.00 74.06 84 GLU A N 1
ATOM 668 C CA . GLU A 1 84 ? 20.400 11.861 -41.727 1.00 74.06 84 GLU A CA 1
ATOM 669 C C . GLU A 1 84 ? 20.088 12.498 -40.357 1.00 74.06 84 GLU A C 1
ATOM 671 O O . GLU A 1 84 ? 20.112 13.720 -40.220 1.00 74.06 84 GLU A O 1
ATOM 676 N N . LEU A 1 85 ? 19.898 11.681 -39.312 1.00 77.56 85 LEU A N 1
ATOM 677 C CA . LEU A 1 85 ? 19.656 12.155 -37.943 1.00 77.56 85 LEU A CA 1
ATOM 678 C C . LEU A 1 85 ? 20.892 12.856 -37.354 1.00 77.56 85 LEU A C 1
ATOM 680 O O . LEU A 1 85 ? 20.773 13.879 -36.680 1.00 77.56 85 LEU A O 1
ATOM 684 N N . ILE A 1 86 ? 22.086 12.317 -37.607 1.00 77.44 86 ILE A N 1
ATOM 685 C CA . ILE A 1 86 ? 23.364 12.898 -37.184 1.00 77.44 86 ILE A CA 1
ATOM 686 C C . ILE A 1 86 ? 23.573 14.257 -37.858 1.00 77.44 86 ILE A C 1
ATOM 688 O O . ILE A 1 86 ? 23.939 15.219 -37.180 1.00 77.44 86 ILE A O 1
ATOM 692 N N . ASP A 1 87 ? 23.312 14.358 -39.162 1.00 80.00 87 ASP A N 1
ATOM 693 C CA . ASP A 1 87 ? 23.459 15.605 -39.914 1.00 80.00 87 ASP A CA 1
ATOM 694 C C . ASP A 1 87 ? 22.477 16.684 -39.423 1.00 80.00 87 ASP A C 1
ATOM 696 O O . ASP A 1 87 ? 22.870 17.846 -39.254 1.00 80.00 87 ASP A O 1
ATOM 700 N N . ASP A 1 88 ? 21.235 16.304 -39.106 1.00 78.62 88 ASP A N 1
ATOM 701 C CA . ASP A 1 88 ? 20.233 17.208 -38.533 1.00 78.62 88 ASP A CA 1
ATOM 702 C C . ASP A 1 88 ? 20.612 17.681 -37.120 1.00 78.62 88 ASP A C 1
ATOM 704 O O . ASP A 1 88 ? 20.566 18.882 -36.842 1.00 78.62 88 ASP A O 1
ATOM 708 N N . ILE A 1 89 ? 21.100 16.790 -36.246 1.00 79.06 89 ILE A N 1
ATOM 709 C CA . ILE A 1 89 ? 21.595 17.171 -34.910 1.00 79.06 89 ILE A CA 1
ATOM 710 C C . ILE A 1 89 ? 22.804 18.113 -35.022 1.00 79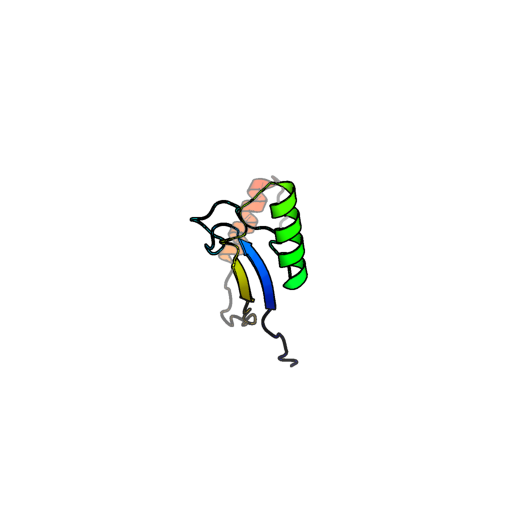.06 89 ILE A C 1
ATOM 712 O O . ILE A 1 89 ? 22.885 19.112 -34.303 1.00 79.06 89 ILE A O 1
ATOM 716 N N . ILE A 1 90 ? 23.747 17.843 -35.932 1.00 79.75 90 ILE A N 1
ATOM 717 C CA . ILE A 1 90 ? 24.911 18.713 -36.169 1.00 79.75 90 ILE A CA 1
ATOM 718 C C . ILE A 1 90 ? 24.462 20.097 -36.648 1.00 79.75 90 ILE A C 1
ATOM 720 O O . ILE A 1 90 ? 25.009 21.116 -36.212 1.00 79.75 90 ILE A O 1
ATOM 724 N N . LYS A 1 91 ? 23.473 20.156 -37.541 1.00 77.50 91 LYS A N 1
ATOM 725 C CA . LYS A 1 91 ? 22.908 21.411 -38.043 1.00 77.50 91 LYS A CA 1
ATOM 726 C C . LYS A 1 91 ? 22.208 22.199 -36.937 1.00 77.50 91 LYS A C 1
ATOM 728 O O . LYS A 1 91 ? 22.415 23.410 -36.847 1.00 77.50 91 LYS A O 1
ATOM 733 N N . ASP A 1 92 ? 21.453 21.532 -36.072 1.00 74.38 92 ASP A N 1
ATOM 734 C CA . ASP A 1 92 ? 20.783 22.166 -34.937 1.00 74.38 92 ASP A CA 1
ATOM 735 C C . ASP A 1 92 ? 21.783 22.710 -33.910 1.00 74.38 92 ASP A C 1
ATOM 737 O O . ASP A 1 92 ? 21.662 23.862 -33.491 1.00 74.38 92 ASP A O 1
ATOM 741 N N . ILE A 1 93 ? 22.841 21.959 -33.588 1.00 72.75 93 ILE A N 1
ATOM 742 C CA . ILE A 1 93 ? 23.932 22.438 -32.722 1.00 72.75 93 ILE A CA 1
ATOM 743 C C . ILE A 1 93 ? 24.606 23.683 -33.324 1.00 72.75 93 ILE A C 1
ATOM 745 O O . ILE A 1 93 ? 24.828 24.671 -32.622 1.00 72.75 93 ILE A O 1
ATOM 749 N N . ARG A 1 94 ? 24.881 23.686 -34.638 1.00 68.19 94 ARG A N 1
ATOM 750 C CA . ARG A 1 94 ? 25.468 24.844 -35.345 1.00 68.19 94 ARG A CA 1
ATOM 751 C C . ARG A 1 94 ? 24.573 26.086 -35.291 1.00 68.19 94 ARG A C 1
ATOM 753 O O . ARG A 1 94 ? 25.091 27.200 -35.227 1.00 68.19 94 ARG A O 1
ATOM 760 N N . ASN A 1 95 ? 23.253 25.907 -35.298 1.00 64.44 95 ASN A N 1
ATOM 761 C CA . ASN A 1 95 ? 22.288 27.004 -35.198 1.00 64.44 95 ASN A CA 1
ATOM 762 C C . ASN A 1 95 ? 22.159 27.565 -33.770 1.00 64.44 95 ASN A C 1
ATOM 764 O O . ASN A 1 95 ? 21.808 28.734 -33.618 1.00 64.44 95 ASN A O 1
ATOM 768 N N . ILE A 1 96 ? 22.441 26.760 -32.740 1.00 64.75 96 ILE A N 1
ATOM 769 C CA . ILE A 1 96 ? 22.334 27.155 -31.326 1.00 64.75 96 ILE A CA 1
ATOM 770 C C . ILE A 1 96 ? 23.583 27.912 -30.850 1.00 64.75 96 ILE A C 1
ATOM 772 O O . ILE A 1 96 ? 23.449 28.948 -30.200 1.00 64.75 96 ILE A O 1
ATOM 776 N N . ASP A 1 97 ? 24.786 27.439 -31.190 1.00 58.78 97 ASP A N 1
ATOM 777 C CA . ASP A 1 97 ? 26.024 27.945 -30.574 1.00 58.78 97 ASP A CA 1
ATOM 778 C C . ASP A 1 97 ? 26.735 29.063 -31.357 1.00 58.78 97 ASP A C 1
ATOM 780 O O . ASP A 1 97 ? 27.711 29.633 -30.868 1.00 58.78 97 ASP A O 1
ATOM 784 N N . GLY A 1 98 ? 26.301 29.398 -32.580 1.00 57.88 98 GLY A N 1
ATOM 785 C CA . GLY A 1 98 ? 26.960 30.421 -33.411 1.00 57.88 98 GLY A CA 1
ATOM 786 C C . GLY A 1 98 ? 28.445 30.141 -33.719 1.00 57.88 98 GLY A C 1
ATOM 787 O O . GLY A 1 98 ? 29.131 31.000 -34.275 1.00 57.88 98 GLY A O 1
ATOM 788 N N . TYR A 1 99 ? 28.947 28.952 -33.369 1.00 55.56 99 TYR A N 1
ATOM 789 C CA . TYR A 1 99 ? 30.321 28.507 -33.556 1.00 55.56 99 TYR A CA 1
ATOM 790 C C . TYR A 1 99 ? 30.382 27.500 -34.706 1.00 55.56 99 TYR A C 1
ATOM 792 O O . TYR A 1 99 ? 29.824 26.404 -34.657 1.00 55.56 99 TYR A O 1
ATOM 800 N N . THR A 1 100 ? 31.105 27.876 -35.756 1.00 53.78 100 THR A N 1
ATOM 801 C CA . THR A 1 100 ? 31.574 26.975 -36.807 1.00 53.78 100 THR A CA 1
ATOM 802 C C . THR A 1 100 ? 32.479 25.911 -36.191 1.00 53.78 100 THR A C 1
ATOM 804 O O . THR A 1 100 ? 33.567 26.234 -35.710 1.00 53.78 100 THR A O 1
ATOM 807 N N . PHE A 1 101 ? 32.066 24.642 -36.244 1.00 52.06 101 PHE A N 1
ATOM 808 C CA . PHE A 1 101 ? 33.030 23.542 -36.204 1.00 52.06 101 PHE A CA 1
ATOM 809 C C . PHE A 1 101 ? 34.035 23.794 -37.334 1.00 52.06 101 PHE A C 1
ATOM 811 O O . PHE A 1 101 ? 33.595 23.958 -38.473 1.00 52.06 101 PHE A O 1
A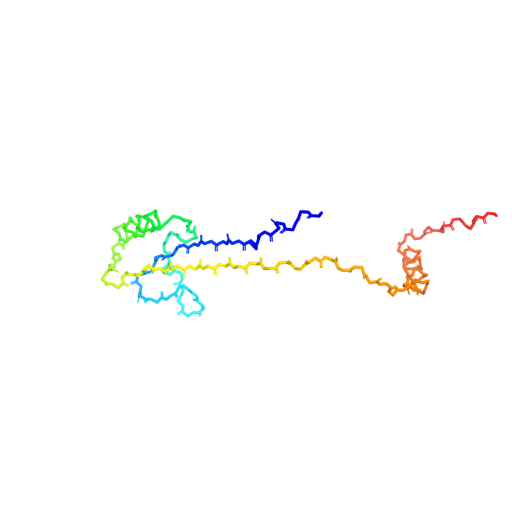TOM 818 N N . PRO A 1 102 ? 35.346 23.894 -37.059 1.00 51.62 102 PRO A N 1
ATOM 819 C CA . PRO A 1 102 ? 36.308 24.067 -38.127 1.00 51.62 102 PRO A CA 1
ATOM 820 C C . PRO A 1 102 ? 36.253 22.822 -39.007 1.00 51.62 102 PRO A C 1
ATOM 822 O O . PRO A 1 102 ? 36.447 21.705 -38.517 1.00 51.62 102 PRO A O 1
ATOM 825 N N . ASP A 1 103 ? 35.977 23.023 -40.295 1.00 53.22 103 ASP A N 1
ATOM 826 C CA . ASP A 1 103 ? 36.224 21.999 -41.298 1.00 53.22 103 ASP A CA 1
ATOM 827 C C . ASP A 1 103 ? 37.694 21.590 -41.150 1.00 53.22 103 ASP A C 1
ATOM 829 O O . ASP A 1 103 ? 38.606 22.422 -41.219 1.00 53.22 103 ASP A O 1
ATOM 833 N N . LYS A 1 104 ? 37.922 20.314 -40.822 1.00 48.19 104 LYS A N 1
ATOM 834 C CA . LYS A 1 104 ? 39.274 19.754 -40.801 1.00 48.19 104 LYS A CA 1
ATOM 835 C C . LYS A 1 104 ? 39.894 19.920 -42.199 1.00 48.19 104 LYS A C 1
ATOM 837 O O . LYS A 1 104 ? 39.166 19.754 -43.178 1.00 48.19 104 LYS A O 1
ATOM 842 N N . PRO A 1 105 ? 41.204 20.209 -42.296 1.00 52.69 105 PRO A N 1
ATOM 843 C CA . PRO A 1 105 ? 41.922 20.091 -43.560 1.00 52.69 105 PRO A CA 1
ATOM 844 C C . PRO A 1 105 ? 41.956 18.641 -44.059 1.00 52.69 105 PRO A C 1
ATOM 846 O O . PRO A 1 105 ? 41.919 17.715 -43.210 1.00 52.69 105 PRO A O 1
#